Protein AF-A0A450W573-F1 (afdb_monomer_lite)

Sequence (140 aa):
MVNEVDPIETTNATLVAPEQAPVSDPKPLTGKEKAGVSLAWGIISVLVVFLVIILTIFVWGEHRFLIGLEQLESLKNPTPENLEKLSQLVAALESKHKSFRTFWFDILQLILLNVLFPTLTALLGYIFGASKNNSAINLE

Organism: NCBI:txid2126335

pLDDT: mean 70.04, std 14.84, range [37.56, 91.5]

Structure (mmCIF, N/CA/C/O backbone):
data_AF-A0A450W573-F1
#
_entry.id   AF-A0A450W573-F1
#
loop_
_atom_site.group_PDB
_atom_site.id
_atom_site.type_symbol
_atom_site.label_atom_id
_atom_site.label_alt_id
_atom_site.label_comp_id
_atom_site.label_asym_id
_atom_site.label_entity_id
_atom_site.label_seq_id
_atom_site.pdbx_PDB_ins_code
_atom_site.Cartn_x
_atom_site.Cartn_y
_atom_site.Cartn_z
_atom_site.occupancy
_atom_site.B_iso_or_equiv
_atom_site.auth_seq_id
_atom_site.auth_comp_id
_atom_site.auth_asym_id
_atom_site.auth_atom_id
_atom_site.pdbx_PDB_model_num
ATOM 1 N N . MET A 1 1 ? -19.000 44.181 -86.909 1.00 39.66 1 MET A N 1
ATOM 2 C CA . MET A 1 1 ? -19.048 42.779 -86.454 1.00 39.66 1 MET A CA 1
ATOM 3 C C . MET A 1 1 ? -18.579 42.787 -85.017 1.00 39.66 1 MET A C 1
ATOM 5 O O . MET A 1 1 ? -17.484 43.264 -84.754 1.00 39.66 1 MET A O 1
ATOM 9 N N . VAL A 1 2 ? -19.491 42.453 -84.109 1.00 44.31 2 VAL A N 1
ATOM 10 C CA . VAL A 1 2 ? -19.248 42.365 -82.668 1.00 44.31 2 VAL A CA 1
ATOM 11 C C . VAL A 1 2 ? -18.462 41.080 -82.466 1.00 44.31 2 VAL A C 1
ATOM 13 O O . VAL A 1 2 ? -19.002 40.020 -82.762 1.00 44.31 2 VAL A O 1
ATOM 16 N N . ASN A 1 3 ? -17.195 41.179 -82.064 1.00 41.72 3 ASN A N 1
ATOM 17 C CA . ASN A 1 3 ? -16.443 39.992 -81.686 1.00 41.72 3 ASN A CA 1
ATOM 18 C C . ASN A 1 3 ? -16.630 39.732 -80.196 1.00 41.72 3 ASN A C 1
ATOM 20 O O . ASN A 1 3 ? -16.419 40.599 -79.349 1.00 41.72 3 ASN A O 1
ATOM 24 N N . GLU A 1 4 ? -17.108 38.516 -79.988 1.00 47.59 4 GLU A N 1
ATOM 25 C CA . GLU A 1 4 ? -17.334 37.758 -78.777 1.00 47.59 4 GLU A CA 1
ATOM 26 C C . GLU A 1 4 ? -16.172 37.839 -77.780 1.00 47.59 4 GLU A C 1
ATOM 28 O O . GLU A 1 4 ? -15.008 37.993 -78.144 1.00 47.59 4 GLU A O 1
ATOM 33 N N . VAL A 1 5 ? -16.536 37.754 -76.504 1.00 50.75 5 VAL A N 1
ATOM 34 C CA . VAL A 1 5 ? -15.645 37.725 -75.346 1.00 50.75 5 VAL A CA 1
ATOM 35 C C . VAL A 1 5 ? -14.915 36.385 -75.311 1.00 50.75 5 VAL A C 1
ATOM 37 O O . VAL A 1 5 ? -15.556 35.369 -75.057 1.00 50.75 5 VAL A O 1
ATOM 40 N N . ASP A 1 6 ? -13.591 36.390 -75.455 1.00 52.34 6 ASP A N 1
ATOM 41 C CA . ASP A 1 6 ? -12.773 35.272 -74.982 1.00 52.34 6 ASP A CA 1
ATOM 42 C C . ASP A 1 6 ? -12.399 35.517 -73.505 1.00 52.34 6 ASP A C 1
ATOM 44 O O . ASP A 1 6 ? -11.840 36.570 -73.169 1.00 52.34 6 ASP A O 1
ATOM 48 N N . PRO A 1 7 ? -12.758 34.603 -72.586 1.00 49.56 7 PRO A N 1
ATOM 49 C CA . PRO A 1 7 ? -12.485 34.748 -71.165 1.00 49.56 7 PRO A CA 1
ATOM 50 C C . PRO A 1 7 ? -10.981 34.656 -70.887 1.00 49.56 7 PRO A C 1
ATOM 52 O O . PRO A 1 7 ? -10.277 33.818 -71.444 1.00 49.56 7 PRO A O 1
ATOM 55 N N . ILE A 1 8 ? -10.526 35.533 -69.990 1.00 57.00 8 ILE A N 1
ATOM 56 C CA . ILE A 1 8 ? -9.165 35.633 -69.452 1.00 57.00 8 ILE A CA 1
ATOM 57 C C . ILE A 1 8 ? -8.542 34.241 -69.270 1.00 57.00 8 ILE A C 1
ATOM 59 O O . ILE A 1 8 ? -9.075 33.420 -68.521 1.00 57.00 8 ILE A O 1
ATOM 63 N N . GLU A 1 9 ? -7.402 34.013 -69.930 1.00 48.28 9 GLU A N 1
ATOM 64 C CA . GLU A 1 9 ? -6.534 32.853 -69.732 1.00 48.28 9 GLU A CA 1
ATOM 65 C C . GLU A 1 9 ? -6.290 32.617 -68.235 1.00 48.28 9 GLU A C 1
ATOM 67 O O . GLU A 1 9 ? -5.503 33.306 -67.589 1.00 48.28 9 GLU A O 1
ATOM 72 N N . THR A 1 10 ? -6.914 31.584 -67.680 1.00 48.78 10 THR A N 1
ATOM 73 C CA . THR A 1 10 ? -6.453 30.929 -66.451 1.00 48.78 10 THR A CA 1
ATOM 74 C C . THR A 1 10 ? -5.508 29.776 -66.781 1.00 48.78 10 THR A C 1
ATOM 76 O O . THR A 1 10 ? -5.469 28.755 -66.100 1.00 48.78 10 THR A O 1
ATOM 79 N N . THR A 1 11 ? -4.676 29.939 -67.808 1.00 53.22 11 THR A N 1
ATOM 80 C CA . THR A 1 11 ? -3.542 29.048 -68.060 1.00 53.22 11 THR A CA 1
ATOM 81 C C . THR A 1 11 ? -2.382 29.547 -67.216 1.00 53.22 11 THR A C 1
ATOM 83 O O . THR A 1 11 ? -1.572 30.303 -67.725 1.00 53.22 11 THR A O 1
ATOM 86 N N . ASN A 1 12 ? -2.385 29.245 -65.911 1.00 53.03 12 ASN A N 1
ATOM 87 C CA . ASN A 1 12 ? -1.199 29.164 -65.024 1.00 53.03 12 ASN A CA 1
ATOM 88 C C . ASN A 1 12 ? -1.565 28.961 -63.537 1.00 53.03 12 ASN A C 1
ATOM 90 O O . ASN A 1 12 ? -0.773 29.271 -62.648 1.00 53.03 12 ASN A O 1
ATOM 94 N N . ALA A 1 13 ? -2.733 28.396 -63.219 1.00 51.59 13 ALA A N 1
ATOM 95 C CA . ALA A 1 13 ? -2.937 27.816 -61.894 1.00 51.59 13 ALA A CA 1
ATOM 96 C C . ALA A 1 13 ? -2.330 26.405 -61.873 1.00 51.59 13 ALA A C 1
ATOM 98 O O . ALA A 1 13 ? -3.045 25.405 -61.920 1.00 51.59 13 ALA A O 1
ATOM 99 N N . THR A 1 14 ? -0.998 26.314 -61.830 1.00 46.78 14 THR A N 1
ATOM 100 C CA . THR A 1 14 ? -0.345 25.065 -61.427 1.00 46.78 14 THR A CA 1
ATOM 101 C C . THR A 1 14 ? -0.722 24.839 -59.974 1.00 46.78 14 THR A C 1
ATOM 103 O O . THR A 1 14 ? -0.212 25.495 -59.066 1.00 46.78 14 THR A O 1
ATOM 106 N N . LEU A 1 15 ? -1.694 23.959 -59.771 1.00 45.28 15 LEU A N 1
ATOM 107 C CA . LEU A 1 15 ? -2.164 23.524 -58.471 1.00 45.28 15 LEU A CA 1
ATOM 108 C C . LEU A 1 15 ? -1.002 22.779 -57.811 1.00 45.28 15 LEU A C 1
ATOM 110 O O . LEU A 1 15 ? -0.772 21.602 -58.077 1.00 45.28 15 LEU A O 1
ATOM 114 N N . VAL A 1 16 ? -0.217 23.493 -57.004 1.00 56.19 16 VAL A N 1
ATOM 115 C CA . VAL A 1 16 ? 0.815 22.888 -56.164 1.00 56.19 16 VAL A CA 1
ATOM 116 C C . VAL A 1 16 ? 0.077 22.135 -55.064 1.00 56.19 16 VAL A C 1
ATOM 118 O O . VAL A 1 16 ? -0.213 22.670 -53.996 1.00 56.19 16 VAL A O 1
ATOM 121 N N . ALA A 1 17 ? -0.309 20.896 -55.364 1.00 56.19 17 ALA A N 1
ATOM 122 C CA . ALA A 1 17 ? -0.668 19.943 -54.334 1.00 56.19 17 ALA A CA 1
ATOM 123 C C . ALA A 1 17 ? 0.568 19.791 -53.431 1.00 56.19 17 ALA A C 1
ATOM 125 O O . ALA A 1 17 ? 1.663 19.586 -53.963 1.00 56.19 17 ALA A O 1
ATOM 126 N N . PRO A 1 18 ? 0.441 19.946 -52.101 1.00 54.41 18 PRO A N 1
ATOM 127 C CA . PRO A 1 18 ? 1.573 19.757 -51.210 1.00 54.41 18 PRO A CA 1
ATOM 128 C C . PRO A 1 18 ? 2.139 18.361 -51.453 1.00 54.41 18 PRO A C 1
ATOM 130 O O . PRO A 1 18 ? 1.392 17.380 -51.448 1.00 54.41 18 PRO A O 1
ATOM 133 N N . GLU A 1 19 ? 3.443 18.300 -51.713 1.00 55.44 19 GLU A N 1
ATOM 134 C CA . GLU A 1 19 ? 4.195 17.060 -51.846 1.00 55.44 19 GLU A CA 1
ATOM 135 C C . GLU A 1 19 ? 3.905 16.226 -50.600 1.00 55.44 19 GLU A C 1
ATOM 137 O O . GLU A 1 19 ? 4.292 16.586 -49.485 1.00 55.44 19 GLU A O 1
ATOM 142 N N . GLN A 1 20 ? 3.100 15.173 -50.763 1.00 54.34 20 GLN A N 1
ATOM 143 C CA . GLN A 1 20 ? 2.817 14.277 -49.660 1.00 54.34 20 GLN A CA 1
ATOM 144 C C . GLN A 1 20 ? 4.140 13.614 -49.317 1.00 54.34 20 GLN A C 1
ATOM 146 O O . GLN A 1 20 ? 4.651 12.799 -50.086 1.00 54.34 20 GLN A O 1
ATOM 151 N N . ALA A 1 21 ? 4.704 14.022 -48.177 1.00 53.91 21 ALA A N 1
ATOM 152 C CA . ALA A 1 21 ? 5.866 13.383 -47.594 1.00 53.91 21 ALA A CA 1
ATOM 153 C C . ALA A 1 21 ? 5.638 11.865 -47.638 1.00 53.91 21 ALA A C 1
ATOM 155 O O . ALA A 1 21 ? 4.523 11.433 -47.319 1.00 53.91 21 ALA A O 1
ATOM 156 N N . PRO A 1 22 ? 6.636 11.062 -48.047 1.00 46.91 22 PRO A N 1
ATOM 157 C CA . PRO A 1 22 ? 6.450 9.632 -48.202 1.00 46.91 22 PRO A CA 1
ATOM 158 C C . PRO A 1 22 ? 5.978 9.083 -46.862 1.00 46.91 22 PRO A C 1
ATOM 160 O O . PRO A 1 22 ? 6.738 9.068 -45.890 1.00 46.91 22 PRO A O 1
ATOM 163 N N . VAL A 1 23 ? 4.714 8.667 -46.791 1.00 60.50 23 VAL A N 1
ATOM 164 C CA . VAL A 1 23 ? 4.200 7.930 -45.643 1.00 60.50 23 VAL A CA 1
ATOM 165 C C . VAL A 1 23 ? 4.830 6.555 -45.771 1.00 60.50 23 VAL A C 1
ATOM 167 O O . VAL A 1 23 ? 4.279 5.648 -46.381 1.00 60.50 23 VAL A O 1
ATOM 170 N N . SER A 1 24 ? 6.078 6.453 -45.315 1.00 53.75 24 SER A N 1
ATOM 171 C CA . SER A 1 24 ? 6.771 5.182 -45.221 1.00 53.75 24 SER A CA 1
ATOM 172 C C . SER A 1 24 ? 5.957 4.341 -44.256 1.00 53.75 24 SER A C 1
ATOM 174 O O . SER A 1 24 ? 5.860 4.676 -43.073 1.00 53.75 24 SER A O 1
ATOM 176 N N . ASP A 1 25 ? 5.344 3.283 -44.780 1.00 54.38 25 ASP A N 1
ATOM 177 C CA . ASP A 1 25 ? 4.746 2.223 -43.982 1.00 54.38 25 ASP A CA 1
ATOM 178 C C . ASP A 1 25 ? 5.684 1.885 -42.812 1.00 54.38 25 ASP A C 1
ATOM 180 O O . ASP A 1 25 ? 6.904 1.809 -43.017 1.00 54.38 25 ASP A O 1
ATOM 184 N N . PRO A 1 26 ? 5.172 1.715 -41.577 1.00 52.72 26 PRO A N 1
ATOM 185 C CA . PRO A 1 26 ? 6.021 1.495 -40.418 1.00 52.72 26 PRO A CA 1
ATOM 186 C C . PRO A 1 26 ? 6.810 0.200 -40.624 1.00 52.72 26 PRO A C 1
ATOM 188 O O . PRO A 1 26 ? 6.285 -0.909 -40.507 1.00 52.72 26 PRO A O 1
ATOM 191 N N . LYS A 1 27 ? 8.090 0.355 -40.978 1.00 53.31 27 LYS A N 1
ATOM 192 C CA . LYS A 1 27 ? 9.018 -0.745 -41.230 1.00 53.31 27 LYS A CA 1
ATOM 193 C C . LYS A 1 27 ? 9.080 -1.613 -39.965 1.00 53.31 27 LYS A C 1
ATOM 195 O O . LYS A 1 27 ? 9.265 -1.071 -38.874 1.00 53.31 27 LYS A O 1
ATOM 200 N N . PRO A 1 28 ? 8.877 -2.938 -40.070 1.00 55.28 28 PRO A N 1
ATOM 201 C CA . PRO A 1 28 ? 8.625 -3.779 -38.907 1.00 55.28 28 PRO A CA 1
ATOM 202 C C . PRO A 1 28 ? 9.823 -3.775 -37.949 1.00 55.28 28 PRO A C 1
ATOM 204 O O . PRO A 1 28 ? 10.952 -4.066 -38.339 1.00 55.28 28 PRO A O 1
ATOM 207 N N . LEU A 1 29 ? 9.532 -3.438 -36.690 1.00 54.06 29 LEU A N 1
ATOM 208 C CA . LEU A 1 29 ? 10.461 -3.261 -35.569 1.00 54.06 29 LEU A CA 1
ATOM 209 C C . LEU A 1 29 ? 11.441 -4.442 -35.418 1.00 54.06 29 LEU A C 1
ATOM 211 O O . LEU A 1 29 ? 11.064 -5.555 -35.035 1.00 54.06 29 LEU A O 1
ATOM 215 N N . THR A 1 30 ? 12.721 -4.189 -35.687 1.00 53.97 30 THR A N 1
ATOM 216 C CA . THR A 1 30 ? 13.819 -5.165 -35.628 1.00 53.97 30 THR A CA 1
ATOM 217 C C . THR A 1 30 ? 14.337 -5.375 -34.198 1.00 53.97 30 THR A C 1
ATOM 219 O O . THR A 1 30 ? 14.974 -4.502 -33.619 1.00 53.97 30 THR A O 1
ATOM 222 N N . GLY A 1 31 ? 14.114 -6.579 -33.655 1.00 53.38 31 GLY A N 1
ATOM 223 C CA . GLY A 1 31 ? 14.879 -7.321 -32.627 1.00 53.38 31 GLY A CA 1
ATOM 224 C C . GLY A 1 31 ? 15.462 -6.613 -31.388 1.00 53.38 31 GLY A C 1
ATOM 225 O O . GLY A 1 31 ? 15.160 -7.007 -30.263 1.00 53.38 31 GLY A O 1
ATOM 226 N N . LYS A 1 32 ? 16.330 -5.612 -31.562 1.00 52.50 32 LYS A N 1
ATOM 227 C CA . LYS A 1 32 ? 17.085 -4.962 -30.475 1.00 52.50 32 LYS A CA 1
ATOM 228 C C . LYS A 1 32 ? 16.254 -3.939 -29.696 1.00 52.50 32 LYS A C 1
ATOM 230 O O . LYS A 1 32 ? 16.417 -3.823 -28.487 1.00 52.50 32 LYS A O 1
ATOM 235 N N . GLU A 1 33 ? 15.303 -3.277 -30.348 1.00 52.66 33 GLU A N 1
ATOM 236 C CA . GLU A 1 33 ? 14.344 -2.380 -29.683 1.00 52.66 33 GLU A CA 1
ATOM 237 C C . GLU A 1 33 ? 13.300 -3.166 -28.875 1.00 52.66 33 GLU A C 1
ATOM 239 O O . GLU A 1 33 ? 12.915 -2.769 -27.776 1.00 52.66 33 GLU A O 1
ATOM 244 N N . LYS A 1 34 ? 12.919 -4.357 -29.361 1.00 51.69 34 LYS A N 1
ATOM 245 C CA . LYS A 1 34 ? 12.053 -5.296 -28.632 1.00 51.69 34 LYS A CA 1
ATOM 246 C C . LYS A 1 34 ? 12.668 -5.754 -27.308 1.00 51.69 34 LYS A C 1
ATOM 248 O O . LYS A 1 34 ? 11.930 -5.960 -26.351 1.00 51.69 34 LYS A O 1
ATOM 253 N N . ALA A 1 35 ? 13.992 -5.899 -27.235 1.00 54.66 35 ALA A N 1
ATOM 254 C CA . ALA A 1 35 ? 14.671 -6.364 -26.026 1.00 54.66 35 ALA A CA 1
ATOM 255 C C . ALA A 1 35 ? 14.589 -5.344 -24.877 1.00 54.66 35 ALA A C 1
ATOM 257 O O . ALA A 1 35 ? 14.329 -5.727 -23.738 1.00 54.66 35 ALA A O 1
ATOM 258 N N . GLY A 1 36 ? 14.742 -4.048 -25.164 1.00 56.81 36 GLY A N 1
ATOM 259 C CA . GLY A 1 36 ? 14.625 -3.017 -24.130 1.00 56.81 36 GLY A CA 1
ATOM 260 C C . GLY A 1 36 ? 13.177 -2.696 -23.747 1.00 56.81 36 GLY A C 1
ATOM 261 O O . GLY A 1 36 ? 12.895 -2.521 -22.563 1.00 56.81 36 GLY A O 1
ATOM 262 N N . VAL A 1 37 ? 12.229 -2.763 -24.694 1.00 63.34 37 VAL A N 1
ATOM 263 C CA . VAL A 1 37 ? 10.786 -2.736 -24.374 1.00 63.34 37 VAL A CA 1
ATOM 264 C C . VAL A 1 37 ? 10.397 -3.941 -23.508 1.00 63.34 37 VAL A C 1
ATOM 266 O O . VAL A 1 37 ? 9.651 -3.785 -22.543 1.00 63.34 37 VAL A O 1
ATOM 269 N N . SER A 1 38 ? 10.945 -5.128 -23.785 1.00 65.00 38 SER A N 1
ATOM 270 C CA . SER A 1 38 ? 10.711 -6.329 -22.974 1.00 65.00 38 SER A CA 1
ATOM 271 C C . SER A 1 38 ? 11.286 -6.207 -21.558 1.00 65.00 38 SER A C 1
ATOM 273 O O . SER A 1 38 ? 10.657 -6.683 -20.615 1.00 65.00 38 SER A O 1
ATOM 275 N N . LEU A 1 39 ? 12.449 -5.564 -21.382 1.00 68.75 39 LEU A N 1
ATOM 276 C CA . LEU A 1 39 ? 13.045 -5.333 -20.059 1.00 68.75 39 LEU A CA 1
ATOM 277 C C . LEU A 1 39 ? 12.222 -4.327 -19.240 1.00 68.75 39 LEU A C 1
ATOM 279 O O . LEU A 1 39 ? 11.943 -4.568 -18.066 1.00 68.75 39 LEU A O 1
ATOM 283 N N . ALA A 1 40 ? 11.787 -3.231 -19.868 1.00 74.12 40 ALA A N 1
ATOM 284 C CA . ALA A 1 40 ? 10.920 -2.237 -19.242 1.00 74.12 40 ALA A CA 1
ATOM 285 C C . ALA A 1 40 ? 9.585 -2.848 -18.788 1.00 74.12 40 ALA A C 1
ATOM 287 O O . ALA A 1 40 ? 9.175 -2.647 -17.646 1.00 74.12 40 ALA A O 1
ATOM 288 N N . TRP A 1 41 ? 8.951 -3.663 -19.639 1.00 72.62 41 TRP A N 1
ATOM 289 C CA . TRP A 1 41 ? 7.756 -4.428 -19.272 1.00 72.62 41 TRP A CA 1
ATOM 290 C C . TRP A 1 41 ? 8.011 -5.413 -18.128 1.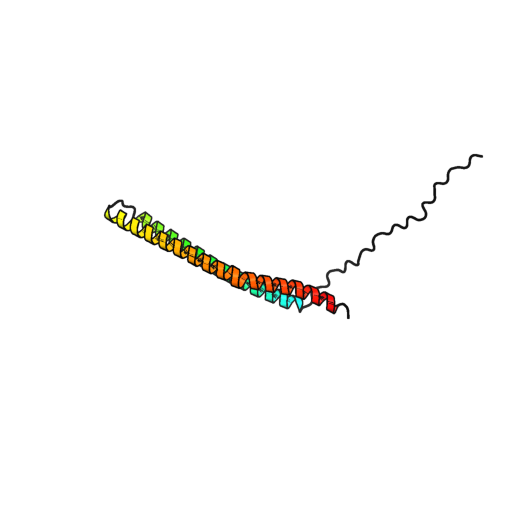00 72.62 41 TRP A C 1
ATOM 292 O O . TRP A 1 41 ? 7.142 -5.582 -17.278 1.00 72.62 41 TRP A O 1
ATOM 302 N N . GLY A 1 42 ? 9.202 -6.016 -18.055 1.00 82.19 42 GLY A N 1
ATOM 303 C CA . GLY A 1 42 ? 9.605 -6.863 -16.931 1.00 82.19 42 GLY A CA 1
ATOM 304 C C . GLY A 1 42 ? 9.664 -6.096 -15.609 1.00 82.19 42 GLY A C 1
ATOM 305 O O . GLY A 1 42 ? 9.064 -6.522 -14.625 1.00 82.19 42 GLY A O 1
ATOM 306 N N . ILE A 1 43 ? 10.318 -4.931 -15.592 1.00 79.25 43 ILE A N 1
ATOM 307 C CA . ILE A 1 43 ? 10.418 -4.081 -14.393 1.00 79.25 43 ILE A CA 1
ATOM 308 C C . ILE A 1 43 ? 9.034 -3.587 -13.971 1.00 79.25 43 ILE A C 1
ATOM 310 O O . ILE A 1 43 ? 8.685 -3.694 -12.798 1.00 79.25 43 ILE A O 1
ATOM 314 N N . ILE A 1 44 ? 8.224 -3.111 -14.922 1.00 80.50 44 ILE A N 1
ATOM 315 C CA . ILE A 1 44 ? 6.842 -2.687 -14.668 1.00 80.50 44 ILE A CA 1
ATOM 316 C C . ILE A 1 44 ? 6.025 -3.857 -14.112 1.00 80.50 44 ILE A C 1
ATOM 318 O O . ILE A 1 44 ? 5.328 -3.686 -13.118 1.00 80.50 44 ILE A O 1
ATOM 322 N N . SER A 1 45 ? 6.149 -5.057 -14.687 1.00 84.31 45 SER A N 1
ATOM 323 C CA . SER A 1 45 ? 5.455 -6.251 -14.200 1.00 84.31 45 SER A CA 1
ATOM 324 C C . SER A 1 45 ? 5.848 -6.591 -12.765 1.00 84.31 45 SER A C 1
ATOM 326 O O . SER A 1 45 ? 4.974 -6.894 -11.959 1.00 84.31 45 SER A O 1
ATOM 328 N N . VAL A 1 46 ? 7.136 -6.526 -12.419 1.00 85.25 46 VAL A N 1
ATOM 329 C CA . VAL A 1 46 ? 7.604 -6.757 -11.043 1.00 85.25 46 VAL A CA 1
ATOM 330 C C . VAL A 1 46 ? 7.040 -5.697 -10.096 1.00 85.25 46 VAL A C 1
ATOM 332 O O . VAL A 1 46 ? 6.567 -6.039 -9.014 1.00 85.25 46 VAL A O 1
ATOM 335 N N . LEU A 1 47 ? 7.020 -4.430 -10.517 1.00 84.06 47 LEU A N 1
ATOM 336 C CA . LEU A 1 47 ? 6.459 -3.317 -9.748 1.00 84.06 47 LEU A CA 1
ATOM 337 C C . LEU A 1 47 ? 4.958 -3.506 -9.493 1.00 84.06 47 LEU A C 1
ATOM 339 O O . LEU A 1 47 ? 4.498 -3.339 -8.367 1.00 84.06 47 LEU A O 1
ATOM 343 N N . VAL A 1 48 ? 4.203 -3.907 -10.518 1.00 85.25 48 VAL A N 1
ATOM 344 C CA . VAL A 1 48 ? 2.762 -4.174 -10.421 1.00 85.25 48 VAL A CA 1
ATOM 345 C C . VAL A 1 48 ? 2.490 -5.375 -9.521 1.00 85.25 48 VAL A C 1
ATOM 347 O O . VAL A 1 48 ? 1.633 -5.288 -8.646 1.00 85.25 48 VAL A O 1
ATOM 350 N N . VAL A 1 49 ? 3.232 -6.475 -9.673 1.00 89.00 49 VAL A N 1
ATOM 351 C CA . VAL A 1 49 ? 3.097 -7.651 -8.798 1.00 89.00 49 VAL A CA 1
ATOM 352 C C . VAL A 1 49 ? 3.387 -7.276 -7.347 1.00 89.00 49 VAL A C 1
ATOM 354 O O . VAL A 1 49 ? 2.616 -7.625 -6.456 1.00 89.00 49 VAL A O 1
ATOM 357 N N . PHE A 1 50 ? 4.453 -6.516 -7.101 1.00 85.69 50 PHE A N 1
ATOM 358 C CA . PHE A 1 50 ? 4.795 -6.040 -5.765 1.00 85.69 50 PHE A CA 1
ATOM 359 C C . PHE A 1 50 ? 3.698 -5.142 -5.172 1.00 85.69 50 PHE A C 1
ATOM 361 O O . PHE A 1 50 ? 3.309 -5.325 -4.018 1.00 85.69 50 PHE A O 1
ATOM 368 N N . LEU A 1 51 ? 3.134 -4.235 -5.977 1.00 86.50 51 LEU A N 1
ATOM 369 C CA . LEU A 1 51 ? 2.009 -3.390 -5.577 1.00 86.50 51 LEU A CA 1
ATOM 370 C C . LEU A 1 51 ? 0.776 -4.229 -5.210 1.00 86.50 51 LEU A C 1
ATOM 372 O O . LEU A 1 51 ? 0.138 -3.979 -4.191 1.00 86.50 51 LEU A O 1
ATOM 376 N N . VAL A 1 52 ? 0.458 -5.253 -6.005 1.00 90.19 52 VAL A N 1
ATOM 377 C CA . VAL A 1 52 ? -0.682 -6.149 -5.758 1.00 90.19 52 VAL A CA 1
ATOM 378 C C . VAL A 1 52 ? -0.484 -6.969 -4.483 1.00 90.19 52 VAL A C 1
ATOM 380 O O . VAL A 1 52 ? -1.429 -7.119 -3.709 1.00 90.19 52 VAL A O 1
ATOM 383 N N . ILE A 1 53 ? 0.731 -7.455 -4.213 1.00 90.75 53 ILE A N 1
ATOM 384 C CA . ILE A 1 53 ? 1.053 -8.151 -2.956 1.00 90.75 53 ILE A CA 1
ATOM 385 C C . ILE A 1 53 ? 0.804 -7.225 -1.762 1.00 90.75 53 ILE A C 1
ATOM 387 O O . ILE A 1 53 ? 0.124 -7.610 -0.812 1.00 90.75 53 ILE A O 1
ATOM 391 N N . ILE A 1 54 ? 1.294 -5.987 -1.827 1.00 86.56 54 ILE A N 1
ATOM 392 C CA . ILE A 1 54 ? 1.093 -4.977 -0.783 1.00 86.56 54 ILE A CA 1
ATOM 393 C C . ILE A 1 54 ? -0.390 -4.688 -0.568 1.00 86.56 54 ILE A C 1
ATOM 395 O O . ILE A 1 54 ? -0.855 -4.730 0.569 1.00 86.56 54 ILE A O 1
ATOM 399 N N . LEU A 1 55 ? -1.148 -4.456 -1.641 1.00 88.00 55 LEU A N 1
ATOM 400 C CA . LEU A 1 55 ? -2.591 -4.234 -1.553 1.00 88.00 55 LEU A CA 1
ATOM 401 C C . LEU A 1 55 ? -3.316 -5.441 -0.955 1.00 88.00 55 LEU A C 1
ATOM 403 O O . LEU A 1 55 ? -4.231 -5.272 -0.155 1.00 88.00 55 LEU A O 1
ATOM 407 N N . THR A 1 56 ? -2.880 -6.658 -1.277 1.00 91.50 56 THR A N 1
ATOM 408 C CA . THR A 1 56 ? -3.449 -7.882 -0.700 1.00 91.50 56 THR A CA 1
ATOM 409 C C . THR A 1 56 ? -3.203 -7.945 0.806 1.00 91.50 56 THR A C 1
ATOM 411 O O . THR A 1 56 ? -4.125 -8.240 1.563 1.00 91.50 56 THR A O 1
ATOM 414 N N . ILE A 1 57 ? -1.991 -7.616 1.264 1.00 89.12 57 ILE A N 1
ATOM 415 C CA . ILE A 1 57 ? -1.663 -7.555 2.697 1.00 89.12 57 ILE A CA 1
ATOM 416 C C . ILE A 1 57 ? -2.475 -6.449 3.389 1.00 89.12 57 ILE A C 1
ATOM 418 O O . ILE A 1 57 ? -2.963 -6.660 4.499 1.00 89.12 57 ILE A O 1
ATOM 422 N N . PHE A 1 58 ? -2.662 -5.299 2.737 1.00 86.56 58 PHE A N 1
ATOM 423 C CA . PHE A 1 58 ? -3.484 -4.202 3.249 1.00 86.56 58 PHE A CA 1
ATOM 424 C C . PHE A 1 58 ? -4.940 -4.638 3.451 1.00 86.56 58 PHE A C 1
ATOM 426 O O . PHE A 1 58 ? -5.464 -4.538 4.559 1.00 86.56 58 PHE A O 1
ATOM 433 N N . VAL A 1 59 ? -5.567 -5.197 2.409 1.00 88.00 59 VAL A N 1
ATOM 434 C CA . VAL A 1 59 ? -6.954 -5.688 2.454 1.00 88.00 59 VAL A CA 1
ATOM 435 C C . VAL A 1 59 ? -7.103 -6.817 3.472 1.00 88.00 59 VAL A C 1
ATOM 437 O O . VAL A 1 59 ? -8.076 -6.849 4.219 1.00 88.00 59 VAL A O 1
ATOM 440 N N . TRP A 1 60 ? -6.125 -7.720 3.556 1.00 90.00 60 TRP A N 1
AT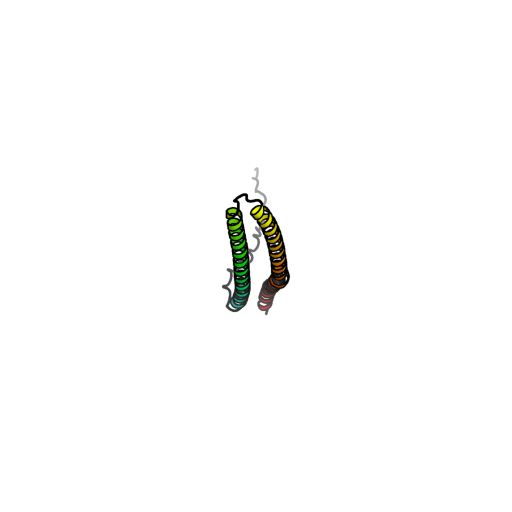OM 441 C CA . TRP A 1 60 ? -6.112 -8.774 4.567 1.00 90.00 60 TRP A CA 1
ATOM 442 C C . TRP A 1 60 ? -6.054 -8.210 5.991 1.00 90.00 60 TRP A C 1
ATOM 444 O O . TRP A 1 60 ? -6.762 -8.691 6.878 1.00 90.00 60 TRP A O 1
ATOM 454 N N . GLY A 1 61 ? -5.232 -7.182 6.220 1.00 85.12 61 GLY A N 1
ATOM 455 C CA . GLY A 1 61 ? -5.147 -6.485 7.501 1.00 85.12 61 GLY A CA 1
ATOM 456 C C . GLY A 1 61 ? -6.465 -5.813 7.886 1.00 85.12 61 GLY A C 1
ATOM 457 O O . GLY A 1 61 ? -6.930 -6.003 9.009 1.00 85.12 61 GLY A O 1
ATOM 458 N N . GLU A 1 62 ? -7.104 -5.123 6.940 1.00 82.56 62 GLU A N 1
ATOM 459 C CA . GLU A 1 62 ? -8.413 -4.485 7.132 1.00 82.56 62 GLU A CA 1
ATOM 460 C C . GLU A 1 62 ? -9.509 -5.520 7.430 1.00 82.56 62 GLU A C 1
ATOM 462 O O . GLU A 1 62 ? -10.288 -5.376 8.369 1.00 82.56 62 GLU A O 1
ATOM 467 N N . HIS A 1 63 ? -9.524 -6.636 6.699 1.00 84.69 63 HIS A N 1
ATOM 468 C CA . HIS A 1 63 ? -10.481 -7.717 6.927 1.00 84.69 63 HIS A CA 1
ATOM 469 C C . HIS A 1 63 ? -10.294 -8.374 8.304 1.00 84.69 63 HIS A C 1
ATOM 471 O O . HIS A 1 63 ? -11.263 -8.669 9.005 1.00 84.69 63 HIS A O 1
ATOM 477 N N . ARG A 1 64 ? -9.044 -8.581 8.742 1.00 84.12 64 ARG A N 1
ATOM 478 C CA . ARG A 1 64 ? -8.745 -9.070 10.100 1.00 84.12 64 ARG A CA 1
ATOM 479 C C . ARG A 1 64 ? -9.170 -8.071 11.174 1.00 84.12 64 ARG A C 1
ATOM 481 O O . ARG A 1 64 ? -9.596 -8.504 12.243 1.00 84.12 64 ARG A O 1
ATOM 488 N N . PHE A 1 65 ? -9.069 -6.774 10.897 1.00 77.06 65 PHE A N 1
ATOM 489 C CA . PHE A 1 65 ? -9.530 -5.715 11.791 1.00 77.06 65 PHE A CA 1
ATOM 490 C C . PHE A 1 65 ? -11.061 -5.714 11.933 1.00 77.06 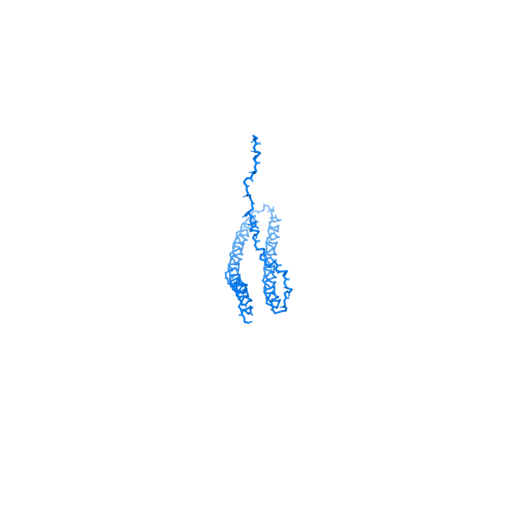65 PHE A C 1
ATOM 492 O O . PHE A 1 65 ? -11.560 -5.708 13.058 1.00 77.06 65 PHE A O 1
ATOM 499 N N . LEU A 1 66 ? -11.796 -5.830 10.821 1.00 76.38 66 LEU A N 1
ATOM 500 C CA . LEU A 1 66 ? -13.263 -5.902 10.809 1.00 76.38 66 LEU A CA 1
ATOM 501 C C . LEU A 1 66 ? -13.801 -7.119 11.580 1.00 76.38 66 LEU A C 1
ATOM 503 O O . LEU A 1 66 ? -14.672 -6.962 12.431 1.00 76.38 66 LEU A O 1
ATOM 507 N N . ILE A 1 67 ? -13.223 -8.310 11.378 1.00 78.62 67 ILE A N 1
ATOM 508 C CA . ILE A 1 67 ? -13.605 -9.511 12.149 1.00 78.62 67 ILE A CA 1
ATOM 509 C C . ILE A 1 67 ? -13.338 -9.317 13.651 1.00 78.62 67 ILE A C 1
ATOM 511 O O . ILE A 1 67 ? -14.107 -9.777 14.494 1.00 78.62 67 ILE A O 1
ATOM 515 N N . GLY A 1 68 ? -12.239 -8.645 14.009 1.00 72.38 68 GLY A 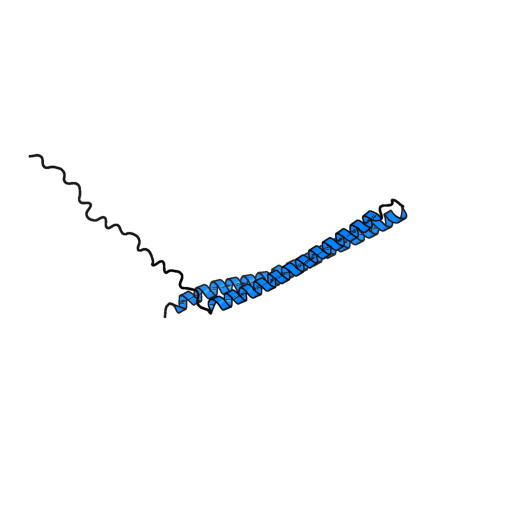N 1
ATOM 516 C CA . GLY A 1 68 ? -11.922 -8.344 15.405 1.00 72.38 68 GLY A CA 1
ATOM 517 C C . GLY A 1 68 ? -12.966 -7.444 16.074 1.00 72.38 68 GLY A C 1
ATOM 518 O O . GLY A 1 68 ? -13.244 -7.616 17.259 1.00 72.38 68 GLY A O 1
ATOM 519 N N . LEU A 1 69 ? -13.572 -6.523 15.318 1.00 73.81 69 LEU A N 1
ATOM 520 C CA . LEU A 1 69 ? -14.661 -5.666 15.794 1.00 73.81 69 LEU A CA 1
ATOM 521 C C . LEU A 1 69 ? -15.988 -6.422 15.941 1.00 73.81 69 LEU A C 1
ATOM 523 O O . LEU A 1 69 ? -16.669 -6.231 16.944 1.00 73.81 69 LEU A O 1
ATOM 527 N N . GLU A 1 70 ? -16.324 -7.329 15.023 1.00 73.12 70 GLU A N 1
ATOM 528 C CA . GLU A 1 70 ? -17.521 -8.183 15.142 1.00 73.12 70 GLU A CA 1
ATOM 529 C C . GLU A 1 70 ? -17.505 -9.035 16.424 1.00 73.12 70 GLU A C 1
ATOM 531 O O . GLU A 1 70 ? -18.521 -9.186 17.107 1.00 73.12 70 GLU A O 1
ATOM 536 N N . GLN A 1 71 ? -16.334 -9.549 16.816 1.00 68.88 71 GLN A N 1
ATOM 537 C CA . GLN A 1 71 ? -16.179 -10.291 18.075 1.00 68.88 71 GLN A CA 1
ATOM 538 C C . GLN A 1 71 ? -16.456 -9.415 19.303 1.00 68.88 71 GLN A C 1
ATOM 540 O O . GLN A 1 71 ? -16.985 -9.898 20.306 1.00 68.88 71 GLN A O 1
ATOM 545 N N . LEU A 1 72 ? -16.147 -8.122 19.222 1.00 69.44 72 LEU A N 1
ATOM 546 C CA . LEU A 1 72 ? -16.432 -7.155 20.283 1.00 69.44 72 LEU A CA 1
ATOM 547 C C . LEU A 1 72 ? -17.907 -6.777 20.321 1.00 69.44 72 LEU A C 1
ATOM 549 O O . LEU A 1 72 ? -18.479 -6.637 21.399 1.00 69.44 72 LEU A O 1
ATOM 553 N N . GLU A 1 73 ? -18.551 -6.686 19.163 1.00 66.50 73 GLU A N 1
ATOM 554 C CA . GLU A 1 73 ? -19.991 -6.469 19.084 1.00 66.50 73 GLU A CA 1
ATOM 555 C C . GLU A 1 73 ? -20.779 -7.655 19.665 1.00 66.50 73 GLU A C 1
ATOM 557 O O . GLU A 1 73 ? -21.805 -7.457 20.314 1.00 66.50 73 GLU A O 1
ATOM 562 N N . SER A 1 74 ? -20.253 -8.881 19.566 1.00 62.28 74 SER A N 1
ATOM 563 C CA . SER A 1 74 ? -20.846 -10.060 20.220 1.00 62.28 74 SER A CA 1
ATOM 564 C C . SER A 1 74 ? -20.758 -10.039 21.760 1.00 62.28 74 SER A C 1
ATOM 566 O O . SER A 1 74 ? -21.545 -10.702 22.435 1.00 62.28 74 SER A O 1
ATOM 568 N N . LEU A 1 75 ? -19.859 -9.223 22.333 1.00 62.03 75 LEU A N 1
ATOM 569 C CA . LEU A 1 75 ? -19.729 -8.972 23.778 1.00 62.03 75 LEU A CA 1
ATOM 570 C C . LEU A 1 75 ? -20.663 -7.860 24.288 1.00 62.03 75 LEU A C 1
ATOM 572 O O . LEU A 1 75 ? -20.615 -7.512 25.469 1.00 62.03 75 LEU A O 1
ATOM 576 N N . LYS A 1 76 ? -21.561 -7.339 23.441 1.00 60.91 76 LYS A N 1
ATOM 577 C CA . LYS A 1 76 ? -22.616 -6.362 23.772 1.00 60.91 76 LYS A CA 1
ATOM 578 C C . LYS A 1 76 ? -23.739 -6.968 24.634 1.00 60.91 76 LYS A C 1
ATOM 580 O O . LYS A 1 76 ? -24.914 -6.675 24.445 1.00 60.91 76 LYS A O 1
ATOM 585 N N . ASN A 1 77 ? -23.395 -7.803 25.610 1.00 67.56 77 ASN A N 1
ATOM 586 C CA . ASN A 1 77 ? -24.247 -8.013 26.771 1.00 67.56 77 ASN A CA 1
ATOM 587 C C . ASN A 1 77 ? -23.905 -6.904 27.774 1.00 67.56 77 ASN A C 1
ATOM 589 O O . ASN A 1 77 ? -22.759 -6.852 28.234 1.00 67.56 77 ASN A O 1
ATOM 593 N N . PRO A 1 78 ? -24.846 -5.989 28.081 1.00 64.00 78 PRO A N 1
ATOM 594 C CA . PRO A 1 78 ? -24.590 -4.795 28.879 1.00 64.00 78 PRO A CA 1
ATOM 595 C C . PRO A 1 78 ? -24.442 -5.158 30.361 1.00 64.00 78 PRO A C 1
ATOM 597 O O . PRO A 1 78 ? -25.310 -4.890 31.185 1.00 64.00 78 PRO A O 1
ATOM 600 N N . THR A 1 79 ? -23.322 -5.781 30.704 1.00 70.75 79 THR A N 1
ATOM 601 C CA . THR A 1 79 ? -22.860 -5.934 32.081 1.00 70.75 79 THR A CA 1
ATOM 602 C C . THR A 1 79 ? -21.869 -4.797 32.351 1.00 70.75 79 THR A C 1
ATOM 604 O O . THR A 1 79 ? -21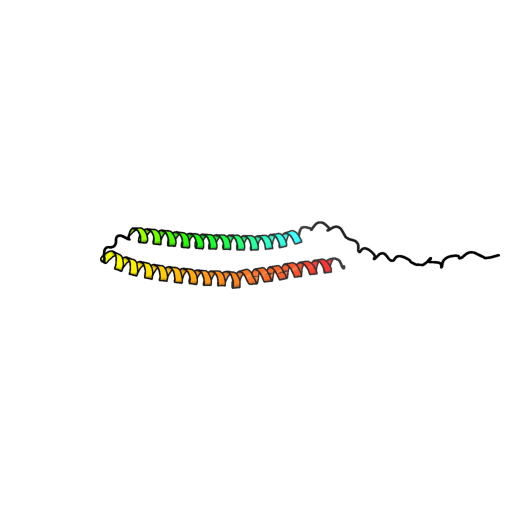.006 -4.553 31.504 1.00 70.75 79 THR A O 1
ATOM 607 N N . PRO A 1 80 ? -21.937 -4.089 33.493 1.00 69.31 80 PRO A N 1
ATOM 608 C CA . PRO A 1 80 ? -21.055 -2.950 33.780 1.00 69.31 80 PRO A CA 1
ATOM 609 C C . PRO A 1 80 ? -19.555 -3.284 33.674 1.00 69.31 80 PRO A C 1
ATOM 611 O O . PRO A 1 80 ? -18.779 -2.462 33.200 1.00 69.31 80 PRO A O 1
ATOM 614 N N . GLU A 1 81 ? -19.154 -4.516 34.001 1.00 73.25 81 GLU A N 1
ATOM 615 C CA . GLU A 1 81 ? -17.773 -5.001 33.847 1.00 73.25 81 GLU A CA 1
ATOM 616 C C . GLU A 1 81 ? -17.341 -5.168 32.371 1.00 73.25 81 GLU A C 1
ATOM 618 O O . GLU A 1 81 ? -16.183 -4.950 32.016 1.00 73.25 81 GLU A O 1
ATOM 623 N N . ASN A 1 82 ? -18.275 -5.522 31.481 1.00 74.62 82 ASN A N 1
ATOM 624 C CA . ASN A 1 82 ? -18.007 -5.683 30.047 1.00 74.62 82 ASN A CA 1
ATOM 625 C C . ASN A 1 82 ? -17.908 -4.334 29.329 1.00 74.62 82 ASN A C 1
ATOM 627 O O . ASN A 1 82 ? -17.186 -4.218 28.344 1.00 74.62 82 ASN A O 1
ATOM 631 N N . LEU A 1 83 ? -18.597 -3.310 29.838 1.00 77.12 83 LEU A N 1
ATOM 632 C CA . LEU A 1 83 ? -18.575 -1.944 29.310 1.00 77.12 83 LEU A CA 1
ATOM 633 C C . LEU A 1 83 ? -17.197 -1.288 29.468 1.00 77.12 83 LEU A C 1
ATOM 635 O O . LEU A 1 83 ? -16.699 -0.661 28.532 1.00 77.12 83 LEU A O 1
ATOM 639 N N . GLU A 1 84 ? -16.551 -1.479 30.620 1.00 79.25 84 GLU A N 1
ATOM 640 C CA . GLU A 1 84 ? -15.196 -0.974 30.859 1.00 79.25 84 GLU A CA 1
ATOM 641 C C . GLU A 1 84 ? -14.166 -1.683 29.966 1.00 79.25 84 GLU A C 1
ATOM 643 O O . GLU A 1 84 ? -13.358 -1.031 29.299 1.00 79.25 84 GLU A O 1
ATOM 648 N N . LYS A 1 85 ? -14.252 -3.017 29.868 1.00 76.50 85 LYS A N 1
ATOM 649 C CA . LYS A 1 85 ? -13.384 -3.820 28.991 1.00 76.50 85 LYS A CA 1
ATOM 650 C C . LYS A 1 85 ? -13.584 -3.477 27.512 1.00 76.50 85 LYS A C 1
ATOM 652 O O . LYS A 1 85 ? -12.603 -3.380 26.779 1.00 76.50 85 LYS A O 1
ATOM 657 N N . LEU A 1 86 ? -14.825 -3.239 27.076 1.00 77.12 86 LEU A N 1
ATOM 658 C CA . LEU A 1 86 ? -15.136 -2.788 25.716 1.00 77.12 86 LEU A CA 1
ATOM 659 C C . LEU A 1 86 ? -14.517 -1.424 25.418 1.00 77.12 86 LEU A C 1
ATOM 661 O O . LEU A 1 86 ? -13.876 -1.274 24.384 1.00 77.12 86 LEU A O 1
ATOM 665 N N . SER A 1 87 ? -14.656 -0.456 26.325 1.00 79.75 87 SER A N 1
ATOM 666 C CA . SER A 1 87 ? -14.067 0.880 26.167 1.00 79.75 87 SER A CA 1
ATOM 667 C C . SER A 1 87 ? -12.542 0.817 26.004 1.00 79.75 87 SER A C 1
ATOM 669 O O . SER A 1 87 ? -11.985 1.394 25.067 1.00 79.75 87 SER A O 1
ATOM 671 N N . GLN A 1 88 ? -11.862 0.038 26.852 1.00 81.12 88 GLN A N 1
ATOM 672 C CA . GLN A 1 88 ? -10.412 -0.151 26.765 1.00 81.12 88 GLN A CA 1
ATOM 673 C C . GLN A 1 88 ? -9.989 -0.864 25.473 1.00 81.12 88 GLN A C 1
ATOM 675 O O . GLN A 1 88 ? -8.997 -0.472 24.854 1.00 81.12 88 GLN A O 1
ATOM 680 N N . LEU A 1 89 ? -10.738 -1.882 25.030 1.00 76.12 89 LEU A N 1
ATOM 681 C CA . LEU A 1 89 ? -10.446 -2.558 23.767 1.00 76.12 89 LEU A CA 1
ATOM 682 C C . LEU A 1 89 ? -10.678 -1.643 22.567 1.00 76.12 89 LEU A C 1
ATOM 684 O O . LEU A 1 89 ? -9.817 -1.594 21.696 1.00 76.12 89 LEU A O 1
ATOM 688 N N . VAL A 1 90 ? -11.775 -0.885 22.525 1.00 80.00 90 VAL A N 1
ATOM 689 C CA . VAL A 1 90 ? -12.049 0.070 21.441 1.00 80.00 90 VAL A CA 1
ATOM 690 C C . VAL A 1 90 ? -10.934 1.111 21.347 1.00 80.00 90 VAL A C 1
ATOM 692 O O . VAL A 1 90 ? -10.397 1.316 20.261 1.00 80.00 90 VAL A O 1
ATOM 695 N N . ALA A 1 91 ? -10.499 1.682 22.474 1.00 81.25 91 ALA A N 1
ATOM 696 C CA . ALA A 1 91 ? -9.378 2.623 22.500 1.00 81.25 91 ALA A CA 1
ATOM 697 C C . ALA A 1 91 ? -8.063 1.985 22.003 1.00 81.25 91 ALA A C 1
ATOM 699 O O . ALA A 1 91 ? -7.305 2.592 21.239 1.00 81.25 91 ALA A O 1
ATOM 700 N N . ALA A 1 92 ? -7.792 0.733 22.387 1.00 78.19 92 ALA A N 1
ATOM 701 C CA . ALA A 1 92 ? -6.625 -0.006 21.912 1.00 78.19 92 ALA A CA 1
ATOM 702 C C . ALA A 1 92 ? -6.709 -0.343 20.410 1.00 78.19 92 ALA A C 1
ATOM 704 O O . ALA A 1 92 ? -5.692 -0.286 19.711 1.00 78.19 92 ALA A O 1
ATOM 705 N N . LEU A 1 93 ? -7.898 -0.677 19.897 1.00 77.25 93 LEU A N 1
ATOM 706 C CA . LEU A 1 93 ? -8.137 -0.925 18.475 1.00 77.25 93 LEU A CA 1
ATOM 707 C C . LEU A 1 93 ? -7.986 0.352 17.650 1.00 77.25 93 LEU A C 1
ATOM 709 O O . LEU A 1 93 ? -7.330 0.316 16.612 1.00 77.25 93 LEU A O 1
ATOM 713 N N . GLU A 1 94 ? -8.524 1.476 18.116 1.00 79.12 94 GLU A N 1
ATOM 714 C CA . GLU A 1 94 ? -8.392 2.770 17.443 1.00 79.12 94 GLU A CA 1
ATOM 715 C C . GLU A 1 94 ? -6.918 3.188 17.332 1.00 79.12 94 GLU A C 1
ATOM 717 O O . GLU A 1 94 ? -6.451 3.586 16.260 1.00 79.12 94 GLU A O 1
ATOM 722 N N . SER A 1 95 ? -6.151 3.002 18.411 1.00 81.81 95 SER A N 1
ATOM 723 C CA . SER A 1 95 ? -4.704 3.232 18.423 1.00 81.81 95 SER A CA 1
ATOM 724 C C . SER A 1 95 ? -3.966 2.341 17.413 1.00 81.81 95 SER A C 1
ATOM 726 O O . SER A 1 95 ? -3.176 2.836 16.601 1.00 81.81 95 SER A O 1
ATOM 728 N N . LYS A 1 96 ? -4.272 1.034 17.384 1.00 80.44 96 LYS A N 1
ATOM 729 C CA . LYS A 1 96 ? -3.685 0.092 16.415 1.00 80.44 96 LYS A CA 1
ATOM 730 C C . LYS A 1 96 ? -4.043 0.443 14.975 1.00 80.44 96 LYS A C 1
ATOM 732 O O . LYS A 1 96 ? -3.170 0.407 14.114 1.00 80.44 96 LYS A O 1
ATOM 737 N N . HIS A 1 97 ? -5.287 0.829 14.717 1.00 81.81 97 HIS A N 1
ATOM 738 C CA . HIS A 1 97 ? -5.741 1.229 13.389 1.00 81.81 97 HIS A CA 1
ATOM 739 C C . HIS A 1 97 ? -5.046 2.512 12.913 1.00 81.81 97 HIS A C 1
ATOM 741 O O . HIS A 1 97 ? -4.599 2.608 11.769 1.00 81.81 97 HIS A O 1
ATOM 747 N N . LYS A 1 98 ? -4.867 3.495 13.805 1.00 84.69 98 LYS A N 1
ATOM 748 C CA . LYS A 1 98 ? -4.106 4.711 13.495 1.00 84.69 98 LYS A CA 1
ATOM 749 C C . LYS A 1 98 ? -2.648 4.391 13.161 1.00 84.69 98 LYS A C 1
ATOM 751 O O . LYS A 1 98 ? -2.155 4.860 12.140 1.00 84.69 98 LYS A O 1
ATOM 756 N N . SER A 1 99 ? -1.994 3.558 13.970 1.00 83.19 99 SER A N 1
ATOM 757 C CA . SER A 1 99 ? -0.609 3.132 13.737 1.00 83.19 99 SER A CA 1
ATOM 758 C C . SER A 1 99 ? -0.456 2.335 12.435 1.00 83.19 99 SER A C 1
ATOM 760 O O . SER A 1 99 ? 0.491 2.571 11.689 1.00 83.19 99 SER A O 1
ATOM 762 N N . PHE A 1 100 ? -1.420 1.469 12.110 1.00 84.19 100 PHE A N 1
ATOM 763 C CA . PHE A 1 100 ? -1.455 0.712 10.858 1.00 84.19 100 PHE A CA 1
ATOM 764 C C . PHE A 1 100 ? -1.536 1.632 9.637 1.00 84.19 100 PHE A C 1
ATOM 766 O O . PHE A 1 100 ? -0.737 1.493 8.715 1.00 84.19 100 PHE A O 1
ATOM 773 N N . ARG A 1 101 ? -2.439 2.623 9.636 1.00 86.12 101 ARG A N 1
ATOM 774 C CA . ARG A 1 101 ? -2.539 3.590 8.529 1.00 86.12 101 ARG A CA 1
ATOM 775 C C . ARG A 1 101 ? -1.266 4.414 8.350 1.00 86.12 101 ARG A C 1
ATOM 777 O O . ARG A 1 101 ? -0.850 4.616 7.216 1.00 86.12 101 ARG A O 1
ATOM 784 N N . THR A 1 102 ? -0.648 4.871 9.441 1.00 89.06 102 THR A N 1
ATOM 785 C CA . THR A 1 102 ? 0.630 5.597 9.375 1.00 89.06 102 THR A CA 1
ATOM 786 C C . THR A 1 102 ? 1.727 4.725 8.773 1.00 89.06 102 THR A C 1
ATOM 788 O O . THR A 1 102 ? 2.379 5.154 7.830 1.00 89.06 102 THR A O 1
ATOM 791 N N . PHE A 1 103 ? 1.857 3.476 9.228 1.00 87.06 103 PHE A N 1
ATOM 792 C CA . PHE A 1 103 ? 2.802 2.521 8.651 1.00 87.06 103 PHE A CA 1
ATOM 793 C C . PHE A 1 103 ? 2.584 2.337 7.143 1.00 87.06 103 PHE A C 1
ATOM 795 O O . PHE A 1 103 ? 3.535 2.388 6.367 1.00 87.06 103 PHE A O 1
ATOM 802 N N . TRP A 1 104 ? 1.335 2.177 6.698 1.00 85.50 104 TRP A N 1
ATOM 803 C CA . TRP A 1 104 ? 1.047 2.060 5.269 1.00 85.50 104 TRP A CA 1
ATOM 804 C C . TRP A 1 104 ? 1.362 3.318 4.486 1.00 85.50 104 TRP A C 1
ATOM 806 O O . TRP A 1 104 ? 1.855 3.211 3.368 1.00 85.50 104 TRP A O 1
ATOM 816 N N . PHE A 1 105 ? 1.105 4.493 5.054 1.00 87.81 105 PHE A N 1
ATOM 817 C CA . PHE A 1 105 ? 1.467 5.752 4.423 1.00 87.81 105 PHE A CA 1
ATOM 818 C C . PHE A 1 105 ? 2.984 5.860 4.231 1.00 87.81 105 PHE A C 1
ATOM 820 O O . PHE A 1 105 ? 3.422 6.192 3.133 1.00 87.81 105 PHE A O 1
ATOM 827 N N . ASP A 1 106 ? 3.778 5.479 5.235 1.00 89.06 106 ASP A N 1
ATOM 828 C CA . ASP A 1 106 ? 5.243 5.465 5.147 1.00 89.06 106 ASP A CA 1
ATOM 829 C C . ASP A 1 106 ? 5.737 4.486 4.070 1.00 89.06 106 ASP A C 1
ATOM 831 O O . ASP A 1 106 ? 6.608 4.819 3.265 1.00 89.06 106 ASP A O 1
ATOM 835 N N . ILE A 1 107 ? 5.145 3.288 4.002 1.00 86.69 107 ILE A N 1
ATOM 836 C CA . ILE A 1 107 ? 5.460 2.288 2.972 1.00 86.69 107 ILE A CA 1
ATOM 837 C C . ILE A 1 107 ? 5.066 2.783 1.576 1.00 86.69 107 ILE A C 1
ATOM 839 O O . ILE A 1 107 ? 5.857 2.663 0.639 1.00 86.69 107 ILE A O 1
ATOM 843 N N . LEU A 1 108 ? 3.877 3.374 1.418 1.00 85.44 108 LEU A N 1
ATOM 844 C CA . LEU A 1 108 ? 3.445 3.962 0.150 1.00 85.44 108 LEU A CA 1
ATOM 845 C C . LEU A 1 108 ? 4.390 5.082 -0.269 1.00 85.44 108 LEU A C 1
ATOM 847 O O . LEU A 1 108 ? 4.826 5.110 -1.415 1.00 85.44 108 LEU A O 1
ATOM 851 N N . GLN A 1 109 ? 4.744 5.977 0.650 1.00 88.06 109 GLN A N 1
ATOM 852 C CA . GLN A 1 109 ? 5.671 7.064 0.381 1.00 88.06 109 GLN A CA 1
ATOM 853 C C . GLN A 1 109 ? 7.040 6.523 -0.042 1.00 88.06 109 GLN A C 1
ATOM 855 O O . GLN A 1 109 ? 7.587 6.978 -1.044 1.00 88.06 109 GLN A O 1
ATOM 860 N N . LEU A 1 110 ? 7.566 5.510 0.649 1.00 87.38 110 LEU A N 1
ATOM 861 C CA . LEU A 1 110 ? 8.818 4.854 0.280 1.00 87.38 110 LEU A CA 1
ATOM 862 C C . LEU A 1 110 ? 8.759 4.307 -1.152 1.00 87.38 110 LEU A C 1
ATOM 864 O O . LEU A 1 110 ? 9.680 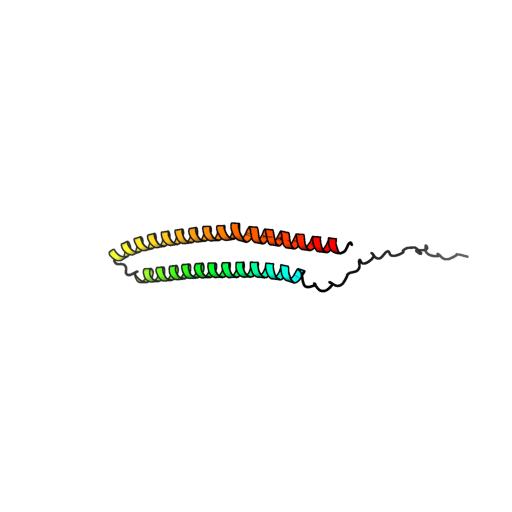4.524 -1.932 1.00 87.38 110 LEU A O 1
ATOM 868 N N . ILE A 1 111 ? 7.680 3.622 -1.520 1.00 84.19 111 ILE A N 1
ATOM 869 C CA . ILE A 1 111 ? 7.550 2.982 -2.834 1.00 84.19 111 ILE A CA 1
ATOM 870 C C . ILE A 1 111 ? 7.332 4.015 -3.934 1.00 84.19 111 ILE A C 1
ATOM 872 O O . ILE A 1 111 ? 8.007 3.968 -4.965 1.00 84.19 111 ILE A O 1
ATOM 876 N N . LEU A 1 112 ? 6.413 4.959 -3.726 1.00 81.81 112 LEU A N 1
ATOM 877 C CA . LEU A 1 112 ? 6.138 6.012 -4.694 1.00 81.81 112 LEU A CA 1
ATOM 878 C C . LEU A 1 112 ? 7.409 6.829 -4.932 1.00 81.81 112 LEU A C 1
ATOM 880 O O . LEU A 1 112 ? 7.843 6.953 -6.073 1.00 81.81 112 LEU A O 1
ATOM 884 N N . LEU A 1 113 ? 8.048 7.337 -3.878 1.00 85.44 113 LEU A N 1
ATOM 885 C CA . LEU A 1 113 ? 9.188 8.237 -4.036 1.00 85.44 113 LEU A CA 1
ATOM 886 C C . LEU A 1 113 ? 10.467 7.506 -4.446 1.00 85.44 113 LEU A C 1
ATOM 888 O O . LEU A 1 113 ? 11.147 7.964 -5.360 1.00 85.44 113 LEU A O 1
ATOM 892 N N . ASN A 1 114 ? 10.794 6.373 -3.821 1.00 82.81 114 ASN A N 1
ATOM 893 C CA . ASN A 1 114 ? 12.096 5.735 -4.045 1.00 82.81 114 ASN A CA 1
ATOM 894 C C . ASN A 1 114 ? 12.105 4.713 -5.175 1.00 82.81 114 ASN A C 1
ATOM 896 O O . ASN A 1 114 ? 13.182 4.336 -5.628 1.00 82.81 114 ASN A O 1
ATOM 900 N N . VAL A 1 115 ? 10.946 4.245 -5.636 1.00 80.19 115 VAL A N 1
ATOM 901 C CA . VAL A 1 115 ? 10.885 3.229 -6.693 1.00 80.19 115 VAL A CA 1
ATOM 902 C C . VAL A 1 115 ? 10.143 3.761 -7.908 1.00 80.19 115 VAL A C 1
ATOM 904 O O . VAL A 1 115 ? 10.667 3.676 -9.018 1.00 80.19 115 VAL A O 1
ATOM 907 N N . LEU A 1 116 ? 8.969 4.372 -7.736 1.00 81.25 116 LEU A N 1
ATOM 908 C CA . LEU A 1 116 ? 8.155 4.807 -8.873 1.00 81.25 116 LEU A CA 1
ATOM 909 C C . LEU A 1 116 ? 8.780 5.995 -9.621 1.00 81.25 116 LEU A C 1
ATOM 911 O O . LEU A 1 116 ? 8.889 5.950 -10.842 1.00 81.25 116 LEU A O 1
ATOM 915 N N . PHE A 1 117 ? 9.263 7.028 -8.922 1.00 83.62 117 PHE A N 1
ATOM 916 C CA . PHE A 1 117 ? 9.910 8.167 -9.594 1.00 83.62 117 PHE A CA 1
ATOM 917 C C . PHE A 1 117 ? 11.196 7.779 -10.347 1.00 83.62 117 PHE A C 1
ATOM 919 O O . PHE A 1 117 ? 11.308 8.137 -11.525 1.00 83.62 117 PHE A O 1
ATOM 926 N N . PRO A 1 118 ? 12.155 7.036 -9.753 1.00 80.12 118 PRO A N 1
ATOM 927 C CA . PRO A 1 118 ? 13.358 6.615 -10.469 1.00 80.12 118 PRO A CA 1
ATOM 928 C C . PRO A 1 118 ? 13.059 5.702 -11.658 1.00 80.12 118 PRO A C 1
ATOM 930 O O . PRO A 1 118 ? 13.676 5.855 -12.709 1.00 80.12 118 PRO A O 1
ATOM 933 N N . THR A 1 119 ? 12.089 4.791 -11.531 1.00 79.25 119 THR A N 1
ATOM 934 C CA . THR A 1 119 ? 11.716 3.891 -12.634 1.00 79.25 119 THR A CA 1
ATOM 935 C C . THR A 1 119 ? 11.019 4.631 -13.770 1.00 79.25 119 THR A C 1
ATOM 937 O O . THR A 1 119 ? 11.382 4.416 -14.924 1.00 79.25 119 THR A O 1
ATOM 940 N N . LEU A 1 120 ? 10.100 5.559 -13.480 1.00 80.56 120 LEU A N 1
ATOM 941 C CA . LEU A 1 120 ? 9.493 6.419 -14.500 1.00 80.56 120 LEU A CA 1
ATOM 942 C C . LEU A 1 120 ? 10.540 7.299 -15.183 1.00 80.56 120 LEU A C 1
ATOM 944 O O . LEU A 1 120 ? 10.558 7.394 -16.405 1.00 80.56 120 LEU A O 1
ATOM 948 N N . THR A 1 121 ? 11.453 7.896 -14.417 1.00 82.62 121 THR A N 1
ATOM 949 C CA . THR A 1 121 ? 12.517 8.749 -14.967 1.00 82.62 121 THR A CA 1
ATOM 950 C C . THR A 1 121 ? 13.455 7.952 -15.872 1.00 82.62 121 THR A C 1
ATOM 952 O O . THR A 1 121 ? 13.768 8.395 -16.977 1.00 82.62 121 THR A O 1
ATOM 955 N N . ALA A 1 122 ? 13.857 6.751 -15.448 1.00 80.75 122 ALA A N 1
ATOM 956 C CA . ALA A 1 122 ? 14.653 5.844 -16.267 1.00 80.75 122 ALA A CA 1
ATOM 957 C C . ALA A 1 122 ? 13.904 5.422 -17.539 1.00 80.75 122 ALA A C 1
ATOM 959 O O . ALA A 1 122 ? 14.498 5.379 -18.614 1.00 80.75 122 ALA A O 1
ATOM 960 N N . LEU A 1 123 ? 12.597 5.163 -17.439 1.00 77.44 123 LEU A N 1
ATOM 961 C CA . LEU A 1 123 ? 11.762 4.795 -18.578 1.00 77.44 123 LEU A CA 1
ATOM 962 C C . LEU A 1 123 ? 11.616 5.950 -19.577 1.00 77.44 123 LEU A C 1
ATOM 964 O O . LEU A 1 123 ? 11.762 5.732 -20.776 1.00 77.44 123 LEU A O 1
ATOM 968 N N . LEU A 1 124 ? 11.389 7.177 -19.101 1.00 79.44 124 LEU A N 1
ATOM 969 C CA . LEU A 1 124 ? 11.352 8.373 -19.946 1.00 79.44 124 LEU A CA 1
ATOM 970 C C . LEU A 1 124 ? 12.707 8.593 -20.624 1.00 79.44 124 LEU A C 1
ATOM 972 O O . LEU A 1 124 ? 12.757 8.777 -21.838 1.00 79.44 124 LEU A O 1
ATOM 976 N N . GLY A 1 125 ? 13.807 8.519 -19.870 1.00 77.50 125 GLY A N 1
ATOM 977 C CA . GLY A 1 125 ? 15.160 8.630 -20.418 1.00 77.50 125 GLY A CA 1
ATOM 978 C C . GLY A 1 125 ? 15.449 7.569 -21.482 1.00 77.50 125 GLY A C 1
ATOM 979 O O . GLY A 1 125 ? 16.036 7.879 -22.516 1.00 77.50 125 GLY A O 1
ATOM 980 N N . TYR A 1 126 ? 14.973 6.340 -21.275 1.00 72.50 126 TYR A N 1
ATOM 981 C CA . TYR A 1 126 ? 15.087 5.257 -22.246 1.00 72.50 126 TYR A CA 1
ATOM 982 C C . TYR A 1 126 ? 14.236 5.500 -23.501 1.00 72.50 126 TYR A C 1
ATOM 984 O O . TYR A 1 126 ? 14.755 5.379 -24.605 1.00 72.50 126 TYR A O 1
ATOM 992 N N . ILE A 1 127 ? 12.965 5.892 -23.364 1.00 71.31 127 ILE A N 1
ATOM 993 C CA . ILE A 1 127 ? 12.070 6.162 -24.503 1.00 71.31 127 ILE A CA 1
ATOM 994 C C . ILE A 1 127 ? 12.591 7.340 -25.341 1.00 71.31 127 ILE A C 1
ATOM 996 O O . ILE A 1 127 ? 12.706 7.229 -26.564 1.00 71.31 127 ILE A O 1
ATOM 1000 N N . PHE A 1 128 ? 12.969 8.450 -24.700 1.00 69.56 128 PHE A N 1
ATOM 1001 C CA . PHE A 1 128 ? 13.506 9.621 -25.400 1.00 69.56 128 PHE A CA 1
ATOM 1002 C C . PHE A 1 128 ? 14.919 9.381 -25.958 1.00 69.56 128 PHE A C 1
ATOM 1004 O O . PHE A 1 128 ? 15.243 9.870 -27.041 1.00 69.56 128 PHE A O 1
ATOM 1011 N N . GLY A 1 129 ? 15.754 8.602 -25.265 1.00 61.44 129 GLY A N 1
ATOM 1012 C CA . GLY A 1 129 ? 17.096 8.234 -25.724 1.00 61.44 129 GLY A CA 1
ATOM 1013 C C . GLY A 1 129 ? 17.084 7.260 -26.904 1.00 61.44 129 GLY A C 1
ATOM 1014 O O . GLY A 1 129 ? 17.808 7.464 -27.880 1.00 61.44 129 GLY A O 1
ATOM 1015 N N . ALA A 1 130 ? 16.220 6.242 -26.861 1.00 59.19 130 ALA A N 1
ATOM 1016 C CA . ALA A 1 130 ? 16.039 5.289 -27.954 1.00 59.19 130 ALA A CA 1
ATOM 1017 C C . ALA A 1 130 ? 15.516 5.986 -29.219 1.00 59.19 130 ALA A C 1
ATOM 1019 O O . ALA A 1 130 ? 16.063 5.775 -30.300 1.00 59.19 130 ALA A O 1
ATOM 1020 N N . SER A 1 131 ? 14.549 6.904 -29.081 1.00 54.50 131 SER A N 1
ATOM 1021 C CA . SER A 1 131 ? 14.009 7.660 -30.219 1.00 54.50 131 SER A CA 1
ATOM 1022 C C . SER A 1 131 ? 15.073 8.479 -30.959 1.00 54.50 131 SER A C 1
ATOM 1024 O O . SER A 1 131 ? 14.990 8.597 -32.177 1.00 54.50 131 SER A O 1
ATOM 1026 N N . LYS A 1 132 ? 16.072 9.034 -30.255 1.00 56.00 132 LYS A N 1
ATOM 1027 C CA . LYS A 1 132 ? 17.120 9.883 -30.851 1.00 56.00 132 LYS A CA 1
ATOM 1028 C C . LYS A 1 132 ? 18.261 9.079 -31.486 1.00 56.00 132 LYS A C 1
ATOM 1030 O O . LYS A 1 132 ? 18.780 9.477 -32.526 1.00 56.00 132 LYS A O 1
ATOM 1035 N N . ASN A 1 133 ? 18.630 7.937 -30.903 1.00 51.00 133 ASN A N 1
ATOM 1036 C CA . ASN A 1 133 ? 19.653 7.050 -31.472 1.00 51.00 133 ASN A CA 1
ATOM 1037 C C . ASN A 1 133 ? 19.203 6.429 -32.808 1.00 51.00 133 ASN A C 1
ATOM 1039 O O . ASN A 1 133 ? 20.003 6.257 -33.723 1.00 51.00 133 ASN A O 1
ATOM 1043 N N . ASN A 1 134 ? 17.903 6.173 -32.960 1.00 49.12 134 ASN A N 1
ATOM 1044 C CA . ASN A 1 134 ? 17.334 5.672 -34.211 1.00 49.12 134 ASN A CA 1
ATOM 1045 C C . ASN A 1 134 ? 17.341 6.711 -35.340 1.00 49.12 134 ASN A C 1
ATOM 1047 O O . ASN A 1 134 ? 17.415 6.346 -36.510 1.00 49.12 134 ASN A O 1
ATOM 1051 N N . SER A 1 135 ? 17.288 8.003 -35.012 1.00 51.09 135 SER A N 1
ATOM 1052 C CA . SER A 1 135 ? 17.382 9.084 -36.000 1.00 51.09 135 SER A CA 1
ATOM 1053 C C . SER A 1 135 ? 18.818 9.316 -36.482 1.00 51.09 135 SER A C 1
ATOM 1055 O O . SER A 1 135 ? 19.015 9.711 -37.623 1.00 51.09 135 SER A O 1
ATOM 1057 N N . ALA A 1 136 ? 19.815 9.066 -35.626 1.00 49.88 136 ALA A N 1
ATOM 1058 C CA . ALA A 1 136 ? 21.225 9.316 -35.931 1.00 49.88 136 ALA A CA 1
ATOM 1059 C C . ALA A 1 136 ? 21.887 8.199 -36.761 1.00 49.88 136 ALA A C 1
ATOM 1061 O O . ALA A 1 136 ? 22.730 8.492 -37.596 1.00 49.88 136 ALA A O 1
ATOM 1062 N N . ILE A 1 137 ? 21.478 6.936 -36.585 1.00 49.50 137 ILE A N 1
ATOM 1063 C CA . ILE A 1 137 ? 22.037 5.790 -37.334 1.00 49.50 137 ILE A CA 1
ATOM 1064 C C . ILE A 1 137 ? 21.545 5.749 -38.800 1.00 49.50 137 ILE A C 1
ATOM 1066 O O . ILE A 1 137 ? 22.143 5.081 -39.631 1.00 49.50 137 ILE A O 1
ATOM 1070 N N . ASN A 1 138 ? 20.478 6.479 -39.148 1.00 46.22 138 ASN A N 1
ATOM 1071 C CA . ASN A 1 138 ? 19.940 6.549 -40.517 1.00 46.22 138 ASN A CA 1
ATOM 1072 C C . ASN A 1 138 ? 20.517 7.713 -41.357 1.00 46.22 138 ASN A C 1
ATOM 1074 O O . ASN A 1 138 ? 19.968 8.027 -42.412 1.00 46.22 138 ASN A O 1
ATOM 1078 N N . LEU A 1 139 ? 21.578 8.375 -40.883 1.00 47.75 139 LEU A N 1
ATOM 1079 C CA . LEU A 1 139 ? 22.234 9.504 -41.560 1.00 47.75 139 LEU A CA 1
ATOM 1080 C C . LEU A 1 139 ? 23.708 9.235 -41.935 1.00 47.75 139 LEU A C 1
ATOM 1082 O O . LEU A 1 139 ? 24.368 10.158 -42.409 1.00 47.75 139 LEU A O 1
ATOM 1086 N N . GLU A 1 140 ? 24.202 8.003 -41.760 1.00 37.56 140 GLU A N 1
ATOM 1087 C CA . GLU A 1 140 ? 25.488 7.527 -42.313 1.00 37.56 140 GLU A CA 1
ATOM 1088 C C . GLU A 1 140 ? 25.284 6.568 -43.492 1.00 37.56 140 GLU A C 1
ATOM 1090 O O . GLU A 1 140 ? 24.388 5.694 -43.405 1.00 37.56 140 GLU A O 1
#

Secondary structure (DSSP, 8-state):
----PPP---TT------------------THHHHHHHHHHHHHHHHHHHHHHHHHHHHHHHHHHHHHHHHHHTT----HHHHHHHHHHHHHHHHHHHHHHHHHHHHHHHHIIIIIHHHHHHHHHHHHHHHHHHHHGGG-

Foldseek 3Di:
DDDDDDDDDPPPPPPCDPPPDPPPDPDPDDDPVVVVVVVLVVLVVVLVVVVVVLVVVVVVVVVVLVVVVVVLVVLPPPDVVSVVVSVVVVVVSVVVVVVVVVVVVVVVCCCCPVPVVVSVVVVVCCVVVVVVVVVVVVPD

Radius of gyration: 34.89 Å; chains: 1; bounding box: 50×53×120 Å